Protein AF-A0A2V5W817-F1 (afdb_monomer)

Structure (mmCIF, N/CA/C/O backbone):
data_AF-A0A2V5W817-F1
#
_entry.id   AF-A0A2V5W817-F1
#
loop_
_atom_site.group_PDB
_atom_site.id
_atom_site.type_symbol
_atom_site.label_atom_id
_atom_site.label_alt_id
_atom_site.label_comp_id
_atom_site.label_asym_id
_atom_site.label_entity_id
_atom_site.label_seq_id
_atom_site.pdbx_PDB_ins_code
_atom_site.Cartn_x
_atom_site.Cartn_y
_atom_site.Cartn_z
_atom_site.occupancy
_atom_site.B_iso_or_equiv
_atom_site.auth_seq_id
_atom_site.auth_comp_id
_atom_site.auth_asym_id
_atom_site.auth_atom_id
_atom_site.pdbx_PDB_model_num
ATOM 1 N N . MET A 1 1 ? 82.621 -21.319 -16.277 1.00 36.38 1 MET A N 1
ATOM 2 C CA . MET A 1 1 ? 82.154 -19.924 -16.412 1.00 36.38 1 MET A CA 1
ATOM 3 C C . MET A 1 1 ? 80.862 -19.915 -17.210 1.00 36.38 1 MET A C 1
ATOM 5 O O . MET A 1 1 ? 80.814 -20.527 -18.266 1.00 36.38 1 MET A O 1
ATOM 9 N N . SER A 1 2 ? 79.815 -19.314 -16.646 1.00 49.16 2 SER A N 1
ATOM 10 C CA . SER A 1 2 ? 78.471 -19.210 -17.223 1.00 49.16 2 SER A CA 1
ATOM 11 C C . SER A 1 2 ? 78.418 -18.022 -18.186 1.00 49.16 2 SER A C 1
ATOM 13 O O . SER A 1 2 ? 78.842 -16.933 -17.805 1.00 49.16 2 SER A O 1
ATOM 15 N N . ALA A 1 3 ? 77.917 -18.203 -19.407 1.00 43.50 3 ALA A N 1
ATOM 16 C CA . ALA A 1 3 ? 77.579 -17.090 -20.293 1.00 43.50 3 ALA A CA 1
ATOM 17 C C . ALA A 1 3 ? 76.357 -17.470 -21.141 1.00 43.50 3 ALA A C 1
ATOM 19 O O . ALA A 1 3 ? 76.423 -18.314 -22.031 1.00 43.50 3 ALA A O 1
ATOM 20 N N . ALA A 1 4 ? 75.221 -16.882 -20.769 1.00 53.75 4 ALA A N 1
ATOM 21 C CA . ALA A 1 4 ? 73.898 -17.074 -21.348 1.00 53.75 4 ALA A CA 1
ATOM 22 C C . ALA A 1 4 ? 73.792 -16.529 -22.790 1.00 53.75 4 ALA A C 1
ATOM 24 O O . ALA A 1 4 ? 74.513 -15.595 -23.149 1.00 53.75 4 ALA A O 1
ATOM 25 N N . PRO A 1 5 ? 72.869 -17.051 -23.622 1.00 51.69 5 PRO A N 1
ATOM 26 C CA . PRO A 1 5 ? 72.744 -16.631 -25.011 1.00 51.69 5 PRO A CA 1
ATOM 27 C C . PRO A 1 5 ? 72.055 -15.263 -25.141 1.00 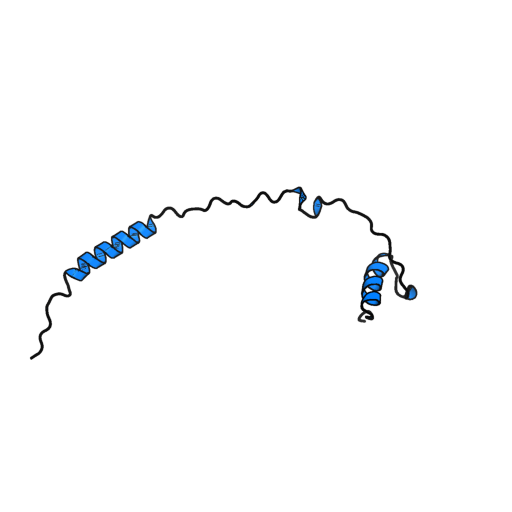51.69 5 PRO A C 1
ATOM 29 O O . PRO A 1 5 ? 71.027 -14.986 -24.523 1.00 51.69 5 PRO A O 1
ATOM 32 N N . HIS A 1 6 ? 72.585 -14.429 -26.038 1.00 52.47 6 HIS A N 1
ATOM 33 C CA . HIS A 1 6 ? 72.114 -13.088 -26.425 1.00 52.47 6 HIS A CA 1
ATOM 34 C C . HIS A 1 6 ? 70.730 -13.049 -27.125 1.00 52.47 6 HIS A C 1
ATOM 36 O O . HIS A 1 6 ? 70.383 -12.075 -27.793 1.00 52.47 6 HIS A O 1
ATOM 42 N N . PHE A 1 7 ? 69.901 -14.080 -26.960 1.00 49.34 7 PHE A N 1
ATOM 43 C CA . PHE A 1 7 ? 68.648 -14.286 -27.695 1.00 49.34 7 PHE A CA 1
ATOM 44 C C . PHE A 1 7 ? 67.472 -13.409 -27.201 1.00 49.34 7 PHE A C 1
ATOM 46 O O . PHE A 1 7 ? 66.422 -13.334 -27.832 1.00 49.34 7 PHE A O 1
ATOM 53 N N . CYS A 1 8 ? 67.644 -12.689 -26.088 1.00 54.78 8 CYS A N 1
ATOM 54 C CA . CYS A 1 8 ? 66.549 -12.022 -25.368 1.00 54.78 8 CYS A CA 1
ATOM 55 C C . CYS A 1 8 ? 66.105 -10.661 -25.966 1.00 54.78 8 CYS A C 1
ATOM 57 O O . CYS A 1 8 ? 65.013 -10.162 -25.680 1.00 54.78 8 CYS A O 1
ATOM 59 N N . ARG A 1 9 ? 66.923 -10.029 -26.824 1.00 51.50 9 ARG A N 1
ATOM 60 C CA . ARG A 1 9 ? 66.697 -8.629 -27.247 1.00 51.50 9 ARG A CA 1
ATOM 61 C C . ARG A 1 9 ? 65.879 -8.465 -28.536 1.00 51.50 9 ARG A C 1
ATOM 63 O O . ARG A 1 9 ? 65.093 -7.526 -28.619 1.00 51.50 9 ARG A O 1
ATOM 70 N N . ALA A 1 10 ? 66.019 -9.373 -29.505 1.00 51.34 10 ALA A N 1
ATOM 71 C CA . ALA A 1 10 ? 65.348 -9.269 -30.808 1.00 51.34 10 ALA A CA 1
ATOM 72 C C . ALA A 1 10 ? 63.884 -9.752 -30.772 1.00 51.34 10 ALA A C 1
ATOM 74 O O . ALA A 1 10 ? 63.005 -9.096 -31.330 1.00 51.34 10 ALA A O 1
ATOM 75 N N . TRP A 1 11 ? 63.593 -10.827 -30.026 1.00 47.19 11 TRP A N 1
ATOM 76 C CA . TRP A 1 11 ? 62.219 -11.317 -29.832 1.00 47.19 11 TRP A CA 1
ATOM 77 C C . TRP A 1 11 ? 61.355 -10.272 -29.105 1.00 47.19 11 TRP A C 1
ATOM 79 O O . TRP A 1 11 ? 60.192 -10.074 -29.443 1.00 47.19 11 TRP A O 1
ATOM 89 N N . SER A 1 12 ? 61.946 -9.514 -28.174 1.00 58.47 12 SER A N 1
ATOM 90 C CA . SER A 1 12 ? 61.255 -8.473 -27.403 1.00 58.47 12 SER A CA 1
ATOM 91 C C . SER A 1 12 ? 60.665 -7.346 -28.260 1.00 58.47 12 SER A C 1
ATOM 93 O O . SER A 1 12 ? 59.648 -6.782 -27.874 1.00 58.47 12 SER A O 1
ATOM 95 N N . VAL A 1 13 ? 61.263 -6.998 -29.406 1.00 62.62 13 VAL A N 1
ATOM 96 C CA . VAL A 1 13 ? 60.759 -5.915 -30.278 1.00 62.62 13 VAL A CA 1
ATOM 97 C C . VAL A 1 13 ? 59.601 -6.403 -31.145 1.00 62.62 13 VAL A C 1
ATOM 99 O O . VAL A 1 13 ? 58.588 -5.718 -31.256 1.00 62.62 13 VAL A O 1
ATOM 102 N N . VAL A 1 14 ? 59.707 -7.620 -31.683 1.00 69.12 14 VAL A N 1
ATOM 103 C CA . VAL A 1 14 ? 58.637 -8.256 -32.469 1.00 69.12 14 VAL A CA 1
ATOM 104 C C . VAL A 1 14 ? 57.422 -8.551 -31.585 1.00 69.12 14 VAL A C 1
ATOM 106 O O . VAL A 1 14 ? 56.294 -8.238 -31.957 1.00 69.12 14 VAL A O 1
ATOM 109 N N . LEU A 1 15 ? 57.659 -9.061 -30.373 1.00 69.00 15 LEU A N 1
ATOM 110 C CA . LEU A 1 15 ? 56.617 -9.352 -29.389 1.00 69.00 15 LEU A CA 1
ATOM 111 C C . LEU A 1 15 ? 55.936 -8.075 -28.889 1.00 69.00 15 LEU A C 1
ATOM 113 O O . LEU A 1 15 ? 54.715 -8.035 -28.799 1.00 69.00 15 LEU A O 1
ATOM 117 N N . ARG A 1 16 ? 56.697 -7.002 -28.627 1.00 70.38 16 ARG A N 1
ATOM 118 C CA . ARG A 1 16 ? 56.133 -5.695 -28.245 1.00 70.38 16 ARG A CA 1
ATOM 119 C C . ARG A 1 16 ? 55.356 -5.035 -29.380 1.00 70.38 16 ARG A C 1
ATOM 121 O O . ARG A 1 16 ? 54.332 -4.421 -29.101 1.00 70.38 16 ARG A O 1
ATOM 128 N N . GLY A 1 17 ? 55.801 -5.186 -30.629 1.00 78.19 17 GLY A N 1
ATOM 129 C CA . GLY A 1 17 ? 55.083 -4.701 -31.810 1.00 78.19 17 GLY A CA 1
ATOM 130 C C . GLY A 1 17 ? 53.750 -5.420 -32.017 1.00 78.19 17 GLY A C 1
ATOM 131 O O . GLY A 1 17 ? 52.733 -4.770 -32.240 1.00 78.19 17 GLY A O 1
ATOM 132 N N . TRP A 1 18 ? 53.729 -6.745 -31.848 1.00 80.00 18 TRP A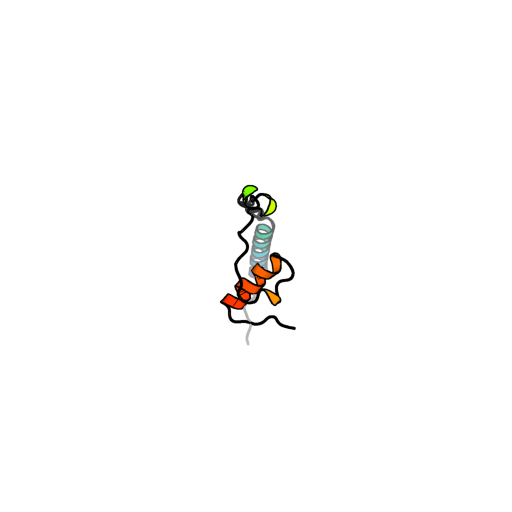 N 1
ATOM 133 C CA . TRP A 1 18 ? 52.494 -7.534 -31.886 1.00 80.00 18 TRP A CA 1
ATOM 134 C C . TRP A 1 18 ? 51.561 -7.220 -30.716 1.00 80.00 18 TRP A C 1
ATOM 136 O O . TRP A 1 18 ? 50.361 -7.095 -30.927 1.00 80.00 18 TRP A O 1
ATOM 146 N N . ILE A 1 19 ? 52.094 -7.016 -29.507 1.00 82.38 19 ILE A N 1
ATOM 147 C CA . ILE A 1 19 ? 51.302 -6.587 -28.345 1.00 82.38 19 ILE A CA 1
ATOM 148 C C . ILE A 1 19 ? 50.674 -5.214 -28.595 1.00 82.38 19 ILE A C 1
ATOM 150 O O . ILE A 1 19 ? 49.489 -5.049 -28.333 1.00 82.38 19 ILE A O 1
ATOM 154 N N . PHE A 1 20 ? 51.419 -4.247 -29.140 1.00 77.88 20 PHE A N 1
ATOM 155 C CA . PHE A 1 20 ? 50.877 -2.924 -29.468 1.00 77.88 20 PHE A CA 1
ATOM 156 C C . PHE A 1 20 ? 49.849 -2.978 -30.598 1.00 77.88 20 PHE A C 1
ATOM 158 O O . PHE A 1 20 ? 48.826 -2.312 -30.498 1.00 77.88 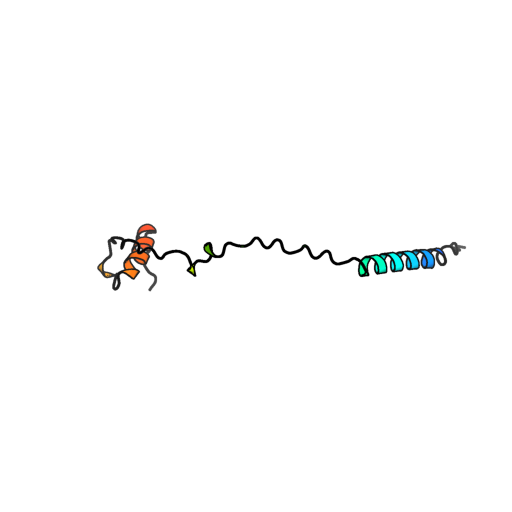20 PHE A O 1
ATOM 165 N N . ALA A 1 21 ? 50.077 -3.782 -31.639 1.00 78.06 21 ALA A N 1
ATOM 166 C CA . ALA A 1 21 ? 49.110 -3.976 -32.716 1.00 78.06 21 ALA A CA 1
ATOM 167 C C . ALA A 1 21 ? 47.818 -4.631 -32.202 1.00 78.06 21 ALA A C 1
ATOM 169 O O . ALA A 1 21 ? 46.730 -4.175 -32.541 1.00 78.06 21 ALA A O 1
ATOM 170 N N . LEU A 1 22 ? 47.924 -5.636 -31.327 1.00 74.56 22 LEU A N 1
ATOM 171 C CA . LEU A 1 22 ? 46.778 -6.300 -30.703 1.00 74.56 22 LEU A CA 1
ATOM 172 C C . LEU A 1 22 ? 46.042 -5.362 -29.735 1.00 74.56 22 LEU A C 1
ATOM 174 O O . LEU A 1 22 ? 44.817 -5.353 -29.709 1.00 74.56 22 LEU A O 1
ATOM 178 N N . LEU A 1 23 ? 46.775 -4.526 -28.993 1.00 76.06 23 LEU A N 1
ATOM 179 C CA . LEU A 1 23 ? 46.222 -3.508 -28.097 1.00 76.06 23 LEU A CA 1
ATOM 180 C C . LEU A 1 23 ? 45.514 -2.390 -28.877 1.00 76.06 23 LEU A C 1
ATOM 182 O O . LEU A 1 23 ? 44.452 -1.938 -28.466 1.00 76.06 23 LEU A O 1
ATOM 186 N N . LEU A 1 24 ? 46.070 -1.968 -30.016 1.00 70.75 24 LEU A N 1
ATOM 187 C CA . LEU A 1 24 ? 45.475 -0.961 -30.898 1.00 70.75 24 LEU A CA 1
ATOM 188 C C . LEU A 1 24 ? 44.214 -1.500 -31.587 1.00 70.75 24 LEU A C 1
ATOM 190 O O . LEU A 1 24 ? 43.224 -0.783 -31.715 1.00 70.75 24 LEU A O 1
ATOM 194 N N . LEU A 1 25 ? 44.225 -2.780 -31.965 1.00 68.06 25 LEU A N 1
ATOM 195 C CA . LEU A 1 25 ? 43.069 -3.481 -32.524 1.00 68.06 25 LEU A CA 1
ATOM 196 C C . LEU A 1 25 ? 41.981 -3.710 -31.456 1.00 68.06 25 LEU A C 1
ATOM 198 O O . LEU A 1 25 ? 40.798 -3.610 -31.765 1.00 68.06 25 LEU A O 1
ATOM 202 N N . LEU A 1 26 ? 42.371 -3.897 -30.187 1.00 69.31 26 LEU A N 1
ATOM 203 C CA . LEU A 1 26 ? 41.458 -3.930 -29.038 1.00 69.31 26 LEU A CA 1
ATOM 204 C C . LEU A 1 26 ? 40.882 -2.538 -28.699 1.00 69.31 26 LEU A C 1
ATOM 206 O O . LEU A 1 26 ? 39.730 -2.442 -28.287 1.00 69.31 26 LEU A O 1
ATOM 210 N N . LEU A 1 27 ? 41.650 -1.458 -28.894 1.00 67.00 27 LEU A N 1
ATOM 211 C CA . LEU A 1 27 ? 41.198 -0.072 -28.681 1.00 67.00 27 LEU A CA 1
ATOM 212 C C . LEU A 1 27 ? 40.291 0.455 -29.807 1.00 67.00 27 LEU A C 1
ATOM 214 O O . LEU A 1 27 ? 39.488 1.351 -29.561 1.00 67.00 27 LEU A O 1
ATOM 218 N N . CYS A 1 28 ? 40.416 -0.082 -31.025 1.00 49.31 28 CYS A N 1
ATOM 219 C CA . CYS A 1 28 ? 39.603 0.283 -32.192 1.00 49.31 28 C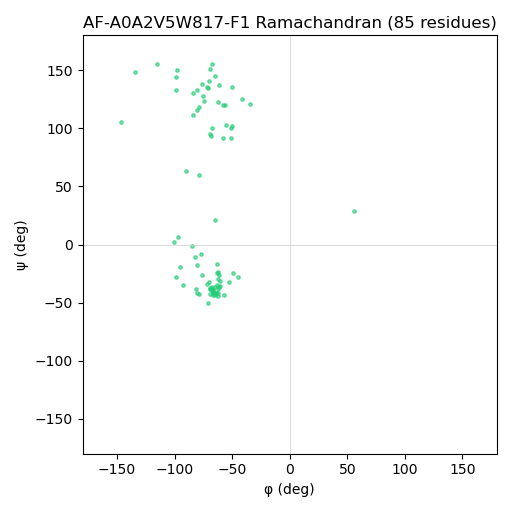YS A CA 1
ATOM 220 C C . CYS A 1 28 ? 38.426 -0.681 -32.433 1.00 49.31 28 CYS A C 1
ATOM 222 O O . CYS A 1 28 ? 37.718 -0.558 -33.432 1.00 49.31 28 CYS A O 1
ATOM 224 N N . ALA A 1 29 ? 38.181 -1.634 -31.526 1.00 63.41 29 ALA A N 1
ATOM 225 C CA . ALA A 1 29 ? 36.962 -2.423 -31.582 1.00 63.41 29 ALA A CA 1
ATOM 226 C C . ALA A 1 29 ? 35.762 -1.471 -31.408 1.00 63.41 29 ALA A C 1
ATOM 228 O O . ALA A 1 29 ? 35.696 -0.757 -30.398 1.00 63.41 29 ALA A O 1
ATOM 229 N N . PRO A 1 30 ? 34.808 -1.412 -32.358 1.00 61.69 30 PRO A N 1
ATOM 230 C CA . PRO A 1 30 ? 33.566 -0.707 -32.109 1.00 61.69 30 PRO A CA 1
ATOM 231 C C . PRO A 1 30 ? 32.945 -1.365 -30.882 1.00 61.69 30 PRO A C 1
ATOM 233 O O . PRO A 1 30 ? 32.699 -2.568 -30.873 1.00 61.69 30 PRO A O 1
ATOM 236 N N . ARG A 1 31 ? 32.734 -0.585 -29.816 1.00 60.09 31 ARG A N 1
ATOM 237 C CA . ARG A 1 31 ? 31.923 -1.023 -28.683 1.00 60.09 31 ARG A CA 1
ATOM 238 C C . ARG A 1 31 ? 30.583 -1.407 -29.285 1.00 60.09 31 ARG A C 1
ATOM 240 O O . ARG A 1 31 ? 29.825 -0.512 -29.660 1.00 60.09 31 ARG A O 1
ATOM 247 N N . GLU A 1 32 ? 30.350 -2.710 -29.430 1.00 57.25 32 GLU A N 1
ATOM 248 C CA . GLU A 1 32 ? 29.064 -3.275 -29.799 1.00 57.25 32 GLU A CA 1
ATOM 249 C C . GLU A 1 32 ? 28.096 -2.790 -28.735 1.00 57.25 32 GLU A C 1
ATOM 251 O O . GLU A 1 32 ? 27.989 -3.308 -27.623 1.00 57.25 32 GLU A O 1
ATOM 256 N N . ARG A 1 33 ? 27.489 -1.648 -29.040 1.00 57.34 33 ARG A N 1
ATOM 257 C CA . ARG A 1 33 ? 26.397 -1.090 -28.288 1.00 57.34 33 ARG A CA 1
ATOM 258 C C . ARG A 1 33 ? 25.304 -2.085 -28.607 1.00 57.34 33 ARG A C 1
ATOM 260 O O . ARG A 1 33 ? 24.730 -2.015 -29.690 1.00 57.34 33 ARG A O 1
ATOM 267 N N . THR A 1 34 ? 25.118 -3.072 -27.734 1.00 54.69 34 THR A N 1
ATOM 268 C CA . THR A 1 34 ? 23.918 -3.893 -27.732 1.00 54.69 34 THR A CA 1
ATOM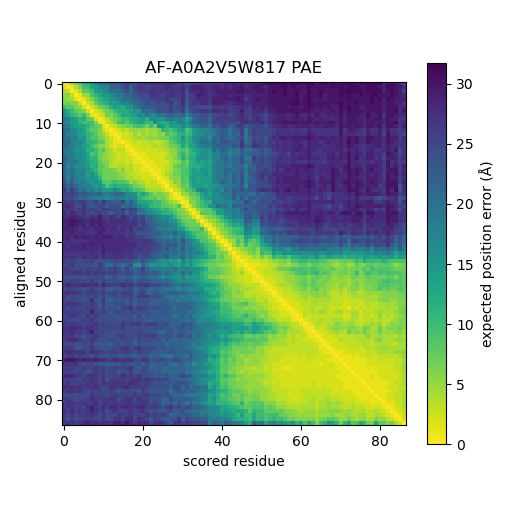 269 C C . THR A 1 34 ? 22.780 -2.888 -27.729 1.00 54.69 34 THR A C 1
ATOM 271 O O . THR A 1 34 ? 22.548 -2.186 -26.743 1.00 54.69 34 THR A O 1
ATOM 274 N N . ALA A 1 35 ? 22.205 -2.670 -28.914 1.00 56.97 35 ALA A N 1
ATOM 275 C CA . ALA A 1 35 ? 21.099 -1.760 -29.083 1.00 56.97 35 ALA A CA 1
ATOM 276 C C . ALA A 1 35 ? 20.045 -2.269 -28.117 1.00 56.97 35 ALA A C 1
ATOM 278 O O . ALA A 1 35 ? 19.693 -3.449 -28.141 1.00 56.97 35 ALA A O 1
ATOM 279 N N . ALA A 1 36 ? 19.682 -1.395 -27.189 1.00 53.59 36 ALA A N 1
ATOM 280 C CA . ALA A 1 36 ? 18.762 -1.669 -26.121 1.00 53.59 36 ALA A CA 1
ATOM 281 C C . ALA A 1 36 ? 17.495 -2.297 -26.706 1.00 53.59 36 ALA A C 1
ATOM 283 O O . ALA A 1 36 ? 16.626 -1.604 -27.221 1.00 53.59 36 ALA A O 1
ATOM 284 N N . ALA A 1 37 ? 17.370 -3.614 -26.582 1.00 55.25 37 ALA A N 1
ATOM 285 C CA . ALA A 1 37 ? 16.075 -4.241 -26.430 1.00 55.25 37 ALA A CA 1
ATOM 286 C C . ALA A 1 37 ? 15.668 -4.049 -24.963 1.00 55.25 37 ALA A C 1
ATOM 288 O O . ALA A 1 37 ? 15.491 -5.008 -24.214 1.00 55.25 37 ALA A O 1
ATOM 289 N N . GLU A 1 38 ? 15.565 -2.789 -24.526 1.00 57.19 38 GLU A N 1
ATOM 290 C CA . GLU A 1 38 ? 14.675 -2.475 -23.421 1.00 57.19 38 GLU A CA 1
ATOM 291 C C . GLU A 1 38 ? 13.286 -2.691 -23.997 1.00 57.19 38 GLU A C 1
ATOM 293 O O . GLU A 1 38 ? 12.739 -1.851 -24.707 1.00 57.19 38 GLU A O 1
ATOM 298 N N . THR A 1 39 ? 12.788 -3.907 -23.779 1.00 57.50 39 THR A N 1
ATOM 299 C CA . THR A 1 39 ? 11.401 -4.293 -23.992 1.00 57.50 39 THR A CA 1
ATOM 300 C C . THR A 1 39 ? 10.526 -3.108 -23.648 1.00 57.50 39 THR A C 1
ATOM 302 O O . THR A 1 39 ? 10.596 -2.624 -22.514 1.00 57.50 39 THR A O 1
ATOM 305 N N . GLU A 1 40 ? 9.743 -2.647 -24.621 1.00 61.28 40 GLU A N 1
ATOM 306 C CA . GLU A 1 40 ? 8.678 -1.684 -24.413 1.00 61.28 40 GLU A CA 1
ATOM 307 C C . GLU A 1 40 ? 7.807 -2.201 -23.272 1.00 61.28 40 GLU A C 1
ATOM 309 O O . GLU A 1 40 ? 6.911 -3.025 -23.462 1.00 61.28 40 GLU A O 1
ATOM 314 N N . LYS A 1 41 ? 8.118 -1.788 -22.041 1.00 62.84 41 LYS A N 1
ATOM 315 C CA . LYS A 1 41 ? 7.282 -2.086 -20.898 1.00 62.84 41 LYS A CA 1
ATOM 316 C C . LYS A 1 41 ? 6.027 -1.293 -21.175 1.00 62.84 41 LYS A C 1
ATOM 318 O O . LYS A 1 41 ? 6.035 -0.066 -21.076 1.00 62.84 41 LYS A O 1
ATOM 323 N N . SER A 1 42 ? 5.015 -2.007 -21.666 1.00 64.62 42 SER A N 1
ATOM 324 C CA . SER A 1 42 ? 3.738 -1.451 -22.076 1.00 64.62 42 SER A CA 1
ATOM 325 C C . SER A 1 42 ? 3.338 -0.405 -21.054 1.00 64.62 42 SER A C 1
ATOM 327 O O . SER A 1 42 ? 3.293 -0.691 -19.855 1.00 64.62 42 SER A O 1
ATOM 329 N N . LYS A 1 43 ? 3.068 0.820 -21.516 1.00 64.81 43 LYS A N 1
ATOM 330 C CA . LYS A 1 43 ? 2.637 1.921 -20.646 1.00 64.81 43 LYS A CA 1
ATOM 331 C C . LYS A 1 43 ? 1.488 1.482 -19.720 1.00 64.81 43 LYS A C 1
ATOM 333 O O . LYS A 1 43 ? 1.362 2.016 -18.629 1.00 64.81 43 LYS A O 1
ATOM 338 N N . ALA A 1 44 ? 0.717 0.463 -20.107 1.00 67.12 44 ALA A N 1
ATOM 339 C CA . ALA A 1 44 ? -0.350 -0.148 -19.320 1.00 67.12 44 ALA A CA 1
ATOM 340 C C . ALA A 1 44 ? 0.089 -0.80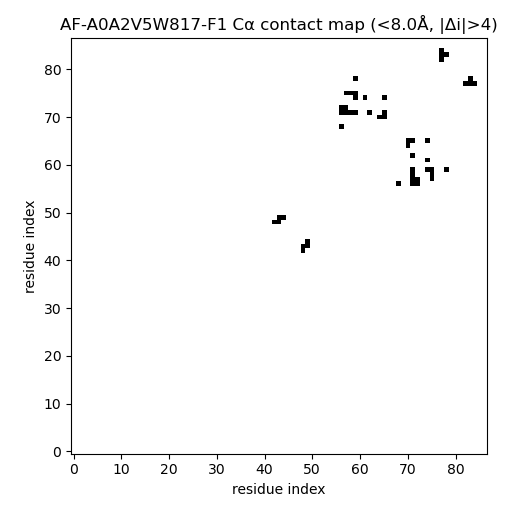4 -17.991 1.00 67.12 44 ALA A C 1
ATOM 342 O O . ALA A 1 44 ? -0.732 -0.922 -17.082 1.00 67.12 44 ALA A O 1
ATOM 343 N N . ASP A 1 45 ? 1.352 -1.208 -17.830 1.00 80.19 45 ASP A N 1
ATOM 344 C CA . ASP A 1 45 ? 1.819 -1.869 -16.602 1.00 80.19 45 ASP A CA 1
ATOM 345 C C . ASP A 1 45 ? 2.171 -0.898 -15.472 1.00 80.19 45 ASP A C 1
ATOM 347 O O . ASP A 1 45 ? 2.366 -1.320 -14.324 1.00 80.19 45 ASP A O 1
ATOM 351 N N . HI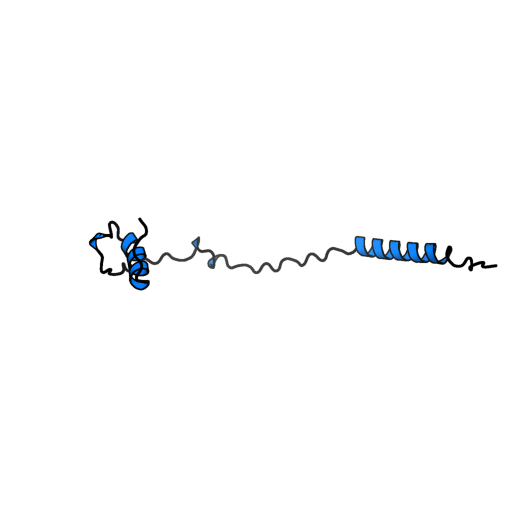S A 1 46 ? 2.232 0.407 -15.750 1.00 83.56 46 HIS A N 1
ATOM 352 C CA . HIS A 1 46 ? 2.465 1.386 -14.696 1.00 83.56 46 HIS A CA 1
ATOM 353 C C . HIS A 1 46 ? 1.234 1.500 -13.791 1.00 83.56 46 HIS A C 1
ATOM 355 O O . HIS A 1 46 ? 0.100 1.622 -14.251 1.00 83.56 46 HIS A O 1
ATOM 361 N N . TRP A 1 47 ? 1.471 1.505 -12.474 1.00 87.56 47 TRP A N 1
ATOM 362 C CA . TRP A 1 47 ? 0.426 1.539 -11.443 1.00 87.56 47 TRP A CA 1
ATOM 363 C C . TRP A 1 47 ? -0.577 2.690 -11.625 1.00 87.56 47 TRP A C 1
ATOM 365 O O . TRP A 1 47 ? -1.760 2.511 -11.362 1.00 87.56 47 TRP A O 1
ATOM 375 N N . ALA A 1 48 ? -0.122 3.828 -12.159 1.00 87.38 48 ALA A N 1
ATOM 376 C CA . ALA A 1 48 ? -0.949 5.002 -12.427 1.00 87.38 48 ALA A 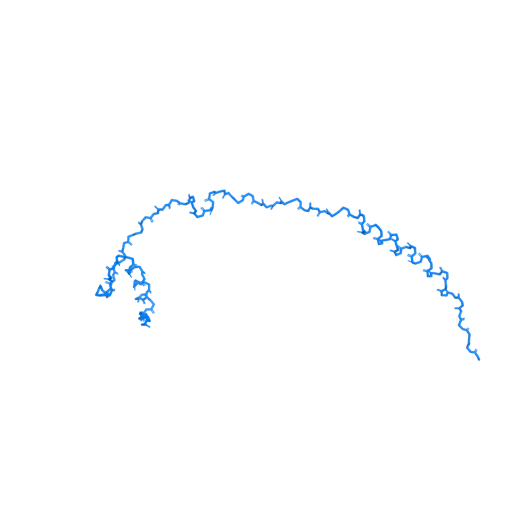CA 1
ATOM 377 C C . ALA A 1 48 ? -2.064 4.774 -13.468 1.00 87.38 48 ALA A C 1
ATOM 379 O O . ALA A 1 48 ? -3.060 5.489 -13.439 1.00 87.38 48 ALA A O 1
ATOM 380 N N . PHE A 1 49 ? -1.920 3.795 -14.370 1.00 87.44 49 PHE A N 1
ATOM 381 C CA . PHE A 1 49 ? -2.924 3.495 -15.402 1.00 87.44 49 PHE A CA 1
ATOM 382 C C . PHE A 1 49 ? -3.811 2.299 -15.048 1.00 87.44 49 PHE A C 1
ATOM 384 O O . PHE A 1 49 ? -4.675 1.916 -15.838 1.00 87.44 49 PHE A O 1
ATOM 391 N N . LYS A 1 50 ? -3.628 1.706 -13.862 1.00 87.19 50 LYS A N 1
ATOM 392 C CA . LYS A 1 50 ? -4.511 0.640 -13.391 1.00 87.19 50 LYS A CA 1
ATOM 393 C C . LYS A 1 50 ? -5.786 1.255 -12.804 1.00 87.19 50 LYS A C 1
ATOM 395 O O . LYS A 1 50 ? -5.698 2.186 -12.002 1.00 87.19 50 LYS A O 1
ATOM 400 N N . PRO A 1 51 ? -6.978 0.752 -13.171 1.00 88.00 51 PRO A N 1
ATOM 401 C CA . PRO A 1 51 ? -8.227 1.264 -12.625 1.00 88.00 51 PRO A CA 1
ATOM 402 C C . PRO A 1 51 ? -8.268 1.062 -11.104 1.00 88.00 51 PRO A C 1
ATOM 404 O O . PRO A 1 51 ? -7.905 0.003 -10.591 1.00 88.00 51 PRO A O 1
ATOM 407 N N . THR A 1 52 ? -8.725 2.082 -10.375 1.00 88.19 52 THR A N 1
ATOM 408 C CA . THR A 1 52 ? -8.882 1.997 -8.917 1.00 88.19 52 THR A CA 1
ATOM 409 C C . THR A 1 52 ? -10.181 1.272 -8.586 1.00 88.19 52 THR A C 1
ATOM 411 O O . THR A 1 52 ? -11.268 1.773 -8.861 1.00 88.19 52 THR A O 1
ATOM 414 N N . VAL A 1 53 ? -10.071 0.106 -7.953 1.00 90.56 53 VAL A N 1
ATOM 415 C CA . VAL A 1 53 ? -11.216 -0.639 -7.412 1.00 90.56 53 VAL A CA 1
ATOM 416 C C . VAL A 1 53 ? -11.321 -0.351 -5.918 1.00 90.56 53 VAL A C 1
ATOM 418 O O . VAL A 1 53 ? -10.319 -0.419 -5.207 1.00 90.56 53 VAL A O 1
ATOM 421 N N . ARG A 1 54 ? -12.525 -0.034 -5.426 1.00 89.50 54 ARG A N 1
ATOM 422 C CA . ARG A 1 54 ? -12.772 0.126 -3.985 1.00 89.50 54 ARG A CA 1
ATOM 423 C C . ARG A 1 54 ? -13.033 -1.245 -3.353 1.00 89.50 54 ARG A C 1
ATOM 425 O O . ARG A 1 54 ? -14.073 -1.834 -3.650 1.00 89.50 54 ARG A O 1
ATOM 432 N N . PRO A 1 55 ? -12.129 -1.769 -2.507 1.00 89.56 55 PRO A N 1
ATOM 433 C CA . PRO A 1 55 ? -12.377 -3.022 -1.807 1.00 89.56 55 PRO A CA 1
ATOM 434 C C . PRO A 1 55 ? -13.482 -2.842 -0.762 1.00 89.56 55 PRO A C 1
ATOM 436 O O . PRO A 1 55 ? -13.652 -1.758 -0.199 1.00 89.56 55 PRO A O 1
ATOM 439 N N . SER A 1 56 ? -14.213 -3.921 -0.480 1.00 92.12 56 SER A N 1
ATOM 440 C CA . SER A 1 56 ? -15.165 -3.932 0.630 1.00 92.12 56 SER A CA 1
ATOM 441 C C . SER A 1 56 ? -14.431 -3.797 1.964 1.00 92.12 56 SER A C 1
ATOM 443 O O . SER A 1 56 ? -13.317 -4.302 2.129 1.00 92.12 56 SER A O 1
ATOM 445 N N . ILE A 1 57 ? -15.057 -3.109 2.914 1.00 92.25 57 ILE A N 1
ATOM 446 C CA . ILE A 1 57 ? -14.498 -2.897 4.247 1.00 92.25 57 ILE A CA 1
ATOM 447 C C . ILE A 1 57 ? -14.612 -4.218 5.025 1.00 92.25 57 ILE A C 1
ATOM 449 O O . ILE A 1 57 ? -15.721 -4.739 5.165 1.00 92.25 57 ILE A O 1
ATOM 453 N N . PRO A 1 58 ? -13.504 -4.778 5.539 1.00 91.88 58 PRO A N 1
ATOM 454 C CA . PRO A 1 58 ? -13.550 -6.025 6.289 1.00 91.88 58 PRO A CA 1
ATOM 455 C C . PRO A 1 58 ? -14.225 -5.820 7.650 1.00 91.88 58 PRO A C 1
ATOM 457 O O . PRO A 1 58 ? -13.995 -4.819 8.331 1.00 91.88 58 PRO A O 1
ATOM 460 N N . ALA A 1 59 ? -15.028 -6.799 8.068 1.00 89.81 59 ALA A N 1
ATOM 461 C CA . ALA A 1 59 ? -15.560 -6.848 9.423 1.00 89.81 59 ALA A CA 1
ATOM 462 C C . ALA A 1 59 ? -14.458 -7.305 10.391 1.00 89.81 59 ALA A C 1
ATOM 464 O O . ALA A 1 59 ? -13.828 -8.341 10.177 1.00 89.81 59 ALA A O 1
ATOM 465 N N . ILE A 1 60 ? -14.237 -6.534 11.455 1.00 90.75 60 ILE A N 1
ATOM 466 C CA . ILE A 1 60 ? -13.246 -6.823 12.500 1.00 90.75 60 ILE A CA 1
ATOM 467 C C . ILE A 1 60 ? -13.931 -7.087 13.841 1.00 90.75 60 ILE A C 1
ATOM 469 O O . ILE A 1 60 ? -15.047 -6.611 14.089 1.00 90.75 60 ILE A O 1
ATOM 473 N N . LYS A 1 61 ? -13.263 -7.834 14.725 1.00 86.94 61 LYS A N 1
ATOM 474 C CA . LYS A 1 61 ? -13.797 -8.130 16.065 1.00 86.94 61 LYS A CA 1
ATOM 475 C C . LYS A 1 61 ? -13.608 -6.944 17.009 1.00 86.94 61 LYS A C 1
ATOM 477 O O . LYS A 1 61 ? -14.525 -6.593 17.748 1.00 86.94 61 LYS A O 1
ATOM 482 N N . LYS A 1 62 ? -12.438 -6.300 16.981 1.00 85.12 62 LYS A N 1
ATOM 483 C CA . LYS A 1 62 ? -12.096 -5.179 17.875 1.00 85.12 62 LYS A CA 1
ATOM 484 C C . LYS A 1 62 ? -12.483 -3.820 17.283 1.00 85.12 62 LYS A C 1
ATOM 486 O O . LYS A 1 62 ? -11.636 -2.962 17.050 1.00 85.12 62 LYS A O 1
ATOM 491 N N . GLN A 1 63 ? -13.783 -3.609 17.083 1.00 84.75 63 GLN A N 1
ATOM 492 C CA . GLN A 1 63 ? -14.332 -2.368 16.508 1.00 84.75 63 GLN A CA 1
ATOM 493 C C . GLN A 1 63 ? -14.034 -1.122 17.352 1.00 84.75 63 GLN A C 1
ATOM 495 O O . GLN A 1 63 ? -13.911 -0.034 16.807 1.00 84.75 63 GLN A O 1
ATOM 500 N N . SER A 1 64 ? -13.843 -1.277 18.665 1.00 86.88 64 SER A N 1
ATOM 501 C CA . SER A 1 64 ? -13.506 -0.170 19.569 1.00 86.88 64 SER A CA 1
ATOM 502 C C . SER A 1 64 ? -12.163 0.505 19.268 1.00 86.88 64 SER A C 1
ATOM 504 O O . SER A 1 64 ? -11.917 1.604 19.758 1.00 86.88 64 SER A O 1
ATOM 506 N N . TRP A 1 65 ? -11.280 -0.140 18.495 1.00 86.75 65 TRP A N 1
ATOM 507 C CA . TRP A 1 65 ? -9.974 0.413 18.118 1.00 86.75 65 TRP A CA 1
ATOM 508 C C . TRP A 1 65 ? -10.000 1.110 16.756 1.00 86.75 65 TRP A C 1
ATOM 510 O O . TRP A 1 65 ? -9.118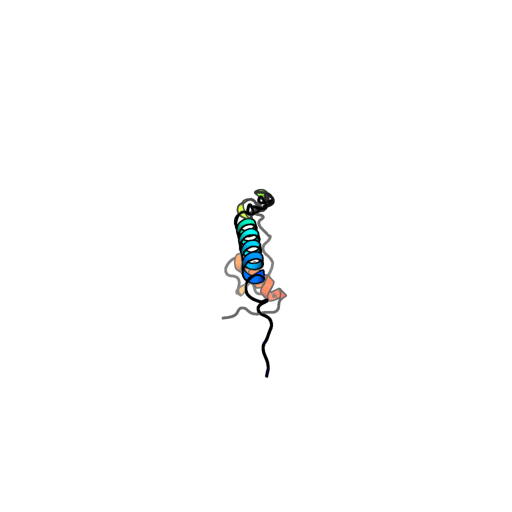 1.921 16.480 1.00 86.75 65 TRP A O 1
ATOM 520 N N . ALA A 1 66 ? -10.995 0.818 15.916 1.00 89.69 66 ALA A N 1
ATOM 521 C CA . ALA A 1 66 ? -11.142 1.457 14.619 1.00 89.69 66 ALA A CA 1
ATOM 522 C C . ALA A 1 66 ? -11.756 2.851 14.788 1.00 89.69 66 ALA A C 1
ATOM 524 O O . ALA A 1 66 ? -12.880 2.992 15.268 1.00 89.69 66 ALA A O 1
ATOM 525 N N . ARG A 1 67 ? -11.021 3.889 14.383 1.00 90.06 67 ARG A N 1
ATOM 526 C CA . ARG A 1 67 ? -11.510 5.278 14.357 1.00 90.06 67 ARG A CA 1
ATOM 527 C C . ARG A 1 67 ? -11.956 5.687 12.961 1.00 90.06 67 ARG A C 1
ATOM 529 O O . ARG A 1 67 ? -12.823 6.543 12.816 1.00 90.06 67 ARG A O 1
ATOM 536 N N . ASN A 1 68 ? -11.369 5.072 11.941 1.00 90.69 68 ASN A N 1
ATOM 537 C CA . ASN A 1 68 ? -11.679 5.303 10.541 1.00 90.69 68 ASN A CA 1
ATOM 538 C C . ASN A 1 68 ? -11.818 3.952 9.811 1.00 90.69 68 ASN A C 1
ATOM 540 O O . ASN A 1 68 ? -11.099 3.012 10.148 1.00 90.69 68 ASN A O 1
ATOM 544 N N . PRO A 1 69 ? -12.662 3.829 8.769 1.00 89.00 69 PRO A N 1
ATOM 545 C CA . PRO A 1 69 ? -12.714 2.656 7.895 1.00 89.00 69 PRO A CA 1
ATOM 546 C C . PRO A 1 69 ? -11.367 2.086 7.421 1.00 89.00 69 PRO A C 1
ATOM 548 O O . PRO A 1 69 ? -11.274 0.889 7.165 1.00 89.00 69 PRO A O 1
ATOM 551 N N . ILE A 1 70 ? -10.322 2.915 7.308 1.00 90.06 70 ILE A N 1
ATOM 552 C CA . ILE A 1 70 ? -8.968 2.475 6.933 1.00 90.06 70 ILE A CA 1
ATOM 553 C C . ILE A 1 70 ? -8.367 1.552 8.006 1.00 90.06 70 ILE A C 1
ATOM 555 O O . ILE A 1 70 ? -7.717 0.558 7.673 1.00 90.06 70 ILE A O 1
ATOM 559 N N . ASP A 1 71 ? -8.648 1.821 9.283 1.00 92.50 71 ASP A N 1
ATOM 560 C CA . ASP A 1 71 ? -8.142 1.034 10.410 1.00 92.50 71 ASP A CA 1
ATOM 561 C C . ASP A 1 71 ? -8.652 -0.407 10.350 1.00 92.50 71 ASP A C 1
ATOM 563 O O . ASP A 1 71 ? -7.935 -1.322 10.741 1.00 92.50 71 ASP A O 1
ATOM 567 N N . ASN A 1 72 ? -9.841 -0.639 9.778 1.00 93.75 72 ASN A N 1
ATOM 568 C CA . ASN A 1 72 ? -10.391 -1.984 9.603 1.00 93.75 72 ASN A CA 1
ATOM 569 C C . ASN A 1 72 ? -9.492 -2.857 8.725 1.00 93.75 72 ASN A C 1
ATOM 571 O O . ASN A 1 72 ? -9.346 -4.044 9.002 1.00 93.75 72 ASN A O 1
ATOM 575 N N . PHE A 1 73 ? -8.846 -2.296 7.698 1.00 93.12 73 PHE A N 1
ATOM 576 C CA . PHE A 1 73 ? -7.933 -3.060 6.843 1.00 93.12 73 PHE A CA 1
ATOM 577 C C . PHE A 1 73 ? -6.654 -3.456 7.586 1.00 93.12 73 PHE A C 1
ATOM 579 O O . PHE A 1 73 ? -6.160 -4.573 7.416 1.00 93.12 73 PHE A O 1
ATOM 586 N N . VAL A 1 74 ? -6.133 -2.567 8.433 1.00 92.19 74 VAL A N 1
ATOM 587 C CA . VAL A 1 74 ? -4.943 -2.837 9.252 1.00 92.19 74 VAL A CA 1
ATOM 588 C C . VAL A 1 74 ? -5.278 -3.838 10.357 1.00 92.19 74 VAL A C 1
ATOM 590 O O . VAL A 1 74 ? -4.612 -4.865 10.484 1.00 92.19 74 VAL A O 1
ATOM 593 N N . LEU A 1 75 ? -6.350 -3.583 11.109 1.00 93.44 75 LEU A N 1
ATOM 594 C CA . LEU A 1 75 ? -6.818 -4.439 12.196 1.00 93.44 75 LEU A CA 1
ATOM 595 C C . LEU A 1 75 ? -7.226 -5.821 11.688 1.00 93.44 75 LEU A C 1
ATOM 597 O O . LEU A 1 75 ? -6.872 -6.805 12.323 1.00 93.44 75 LEU A O 1
ATOM 601 N N . SER A 1 76 ? -7.862 -5.926 10.518 1.00 94.00 76 SER A N 1
ATOM 602 C CA . SER A 1 76 ? -8.183 -7.215 9.889 1.00 94.00 76 SER A CA 1
ATOM 603 C C . SER A 1 76 ? -6.929 -8.066 9.661 1.00 94.00 76 SER A C 1
ATOM 605 O O . SER A 1 76 ? -6.922 -9.254 9.990 1.00 94.00 76 SER A O 1
ATOM 607 N N . LYS A 1 77 ? -5.835 -7.464 9.173 1.00 92.81 77 LYS A N 1
ATOM 608 C CA . LYS A 1 77 ? -4.561 -8.179 9.004 1.00 92.81 77 LYS A CA 1
ATOM 609 C C . LYS A 1 77 ? -3.908 -8.535 10.337 1.00 92.81 77 LYS A C 1
ATOM 611 O O . LYS A 1 77 ? -3.416 -9.651 10.485 1.00 92.81 77 LYS A O 1
ATOM 616 N N . LEU A 1 78 ? -3.910 -7.623 11.307 1.00 93.31 78 LEU A N 1
ATOM 617 C CA . LEU A 1 78 ? -3.348 -7.888 12.634 1.00 93.31 78 LEU A CA 1
ATOM 618 C C . LEU A 1 78 ? -4.117 -8.996 13.367 1.00 93.31 78 LEU A C 1
ATOM 620 O O . LEU A 1 78 ? -3.495 -9.893 13.930 1.00 93.31 78 LEU A O 1
ATOM 624 N N . GLU A 1 79 ? -5.449 -8.993 13.296 1.00 91.56 79 GLU A N 1
ATOM 625 C CA . GLU A 1 79 ? -6.310 -10.043 13.848 1.00 91.56 79 GLU A CA 1
ATOM 626 C C . GLU A 1 79 ? -6.053 -11.397 13.173 1.00 91.56 79 GLU A C 1
ATOM 628 O O . GLU A 1 79 ? -5.944 -12.407 13.872 1.00 91.56 79 GLU A O 1
ATOM 633 N N . ALA A 1 80 ? -5.884 -11.425 11.844 1.00 92.44 80 ALA A N 1
ATOM 634 C CA . ALA A 1 80 ? -5.528 -12.644 11.113 1.00 92.44 80 ALA A CA 1
ATOM 635 C C . ALA A 1 80 ? -4.172 -13.214 11.565 1.00 92.44 80 ALA A C 1
ATOM 637 O O . ALA A 1 80 ? -4.012 -14.429 11.687 1.00 92.44 80 ALA A O 1
ATOM 638 N N . LEU A 1 81 ? -3.219 -12.333 11.874 1.00 94.38 81 LEU A N 1
ATOM 639 C CA . LEU A 1 81 ? -1.898 -12.686 12.396 1.00 94.38 81 LEU A CA 1
ATOM 640 C C . LEU A 1 81 ? -1.874 -12.881 13.923 1.00 94.38 81 LEU A C 1
ATOM 642 O O . LEU A 1 81 ? -0.828 -13.224 14.467 1.00 94.38 81 LEU A O 1
ATOM 646 N N . LYS A 1 82 ? -3.005 -12.693 14.619 1.00 91.62 82 LYS A N 1
ATOM 647 C CA . LYS A 1 82 ? -3.126 -12.734 16.091 1.00 91.62 82 LYS A CA 1
ATOM 648 C C . LYS A 1 82 ? -2.188 -11.756 16.815 1.00 91.62 82 LYS A C 1
ATOM 650 O O . LYS A 1 82 ? -1.793 -12.000 17.953 1.00 91.62 82 LYS A O 1
ATOM 655 N N . LEU A 1 83 ? -1.848 -10.645 16.170 1.00 90.19 83 LEU A N 1
ATOM 656 C CA . LEU A 1 83 ? -0.984 -9.608 16.721 1.00 90.19 83 LEU A CA 1
ATOM 657 C C . LEU A 1 83 ? -1.809 -8.456 17.297 1.00 90.19 83 LEU A C 1
ATOM 659 O O . LEU A 1 83 ? -2.913 -8.155 16.838 1.00 90.19 83 LEU A O 1
ATOM 663 N N . ALA A 1 84 ? -1.252 -7.798 18.311 1.00 86.06 84 ALA A N 1
ATOM 664 C CA . ALA A 1 84 ? -1.764 -6.537 18.821 1.00 86.06 84 ALA A CA 1
ATOM 665 C C . ALA A 1 84 ? -0.942 -5.372 18.237 1.00 86.06 84 ALA A C 1
ATOM 667 O O . ALA A 1 84 ? 0.269 -5.515 18.065 1.00 86.06 84 ALA A O 1
ATOM 668 N N . PRO A 1 85 ? -1.575 -4.227 17.944 1.00 84.81 85 PRO A N 1
ATOM 669 C CA . PRO A 1 85 ? -0.877 -2.990 17.619 1.00 84.81 85 PRO A CA 1
ATOM 670 C C . PRO A 1 85 ? 0.203 -2.639 18.644 1.00 84.81 85 PRO A C 1
ATOM 672 O O . PRO A 1 85 ? -0.029 -2.721 19.852 1.00 84.81 85 PRO A O 1
ATOM 675 N N . SER A 1 86 ? 1.370 -2.229 18.150 1.00 81.12 86 SER A N 1
ATOM 676 C CA . SER A 1 86 ? 2.426 -1.646 18.974 1.00 81.12 86 SER A CA 1
ATOM 677 C C . SER A 1 86 ? 2.013 -0.243 19.412 1.00 81.12 86 SER A C 1
ATOM 679 O O . SER A 1 86 ? 1.490 0.526 18.604 1.00 81.12 86 SER A O 1
ATOM 681 N N . ARG A 1 87 ? 2.229 0.060 20.690 1.00 72.81 87 ARG A N 1
ATOM 682 C CA . ARG A 1 87 ? 1.944 1.366 21.285 1.00 72.81 87 ARG A CA 1
ATOM 683 C C . ARG A 1 87 ? 3.063 2.359 21.009 1.00 72.81 87 ARG A C 1
ATOM 685 O O . ARG A 1 87 ? 4.230 1.914 21.029 1.00 72.81 87 ARG A O 1
#

Mean predicted aligned error: 17.07 Å

Nearest PDB structures (foldseek):
  8h6j-assembly1_4S  TM=4.438E-01  e=6.787E+00  Homo sapiens
  9g8p-assembly1_E  TM=1.800E-01  e=9.644E+00  Homo sapiens

Secondary structure (DSSP, 8-state):
-----TTHHHHHHHHHHHHHHHHHHHHSS-------------GGGSGGGS----PPPPP-S-GGG-SSHHHHHHHHHHHHTTPPPP-

Foldseek 3Di:
DDDDDPPPPPVVVVVVVVVVVVVVVVVPPPPPPVPDPPPPPDPCPDPVNDDDDDDDQDDADPVVPDPDSVVSVVRVVCVVVVHDDDD

Radius of gyration: 36.4 Å; Cα contacts (8 Å, |Δi|>4): 26; chains: 1; bounding box: 98×25×54 Å

Sequence (87 aa):
MSAAPHFCRAWSVVLRGWIFALLLLLLCAPRERTAAAETEKSKADHWAFKPTVRPSIPAIKKQSWARNPIDNFVLSKLEALKLAPSR

Solvent-accessible surface area (backbone atoms only — not comparable to full-atom values): 5875 Å² total; per-residue (Å²): 135,90,80,82,79,86,69,71,65,66,56,52,53,57,51,49,49,51,51,49,51,52,49,49,54,61,69,64,50,76,78,80,68,75,73,77,79,69,68,81,71,55,75,70,76,43,74,89,65,50,85,88,76,85,76,81,81,57,89,56,88,68,55,92,75,47,86,48,79,69,42,28,58,55,49,42,52,32,57,75,70,72,50,75,86,84,130

pLDDT: mean 74.99, std 15.97, range [36.38, 94.38]